Protein AF-W6KKG6-F1 (afdb_monomer)

Solvent-accessible surface area (backbone atoms only — not comparable to full-atom values): 8388 Å² total; per-residue (Å²): 134,86,79,71,81,77,69,74,61,89,74,43,69,60,80,79,47,59,67,72,57,38,52,49,43,50,51,55,34,47,50,48,49,38,28,58,76,75,63,38,54,70,59,40,51,53,47,44,69,78,51,65,85,61,96,79,55,59,80,51,67,68,53,55,31,56,79,66,70,54,51,70,68,59,52,53,54,41,43,76,72,72,42,82,40,70,64,54,47,52,52,52,51,53,53,52,53,52,52,51,53,52,50,52,52,50,61,72,67,47,78,76,77,78,75,75,49,72,69,54,49,50,51,52,54,52,49,52,53,52,54,53,54,56,69,72,68,76,122

Foldseek 3Di:
DDPPPPDPLVPQVLVVDDPVVVVVLLVLQLVLQVCVVVVVVVVSVVSCVVPPDDPNHDPDPVNSCVVVVNDPVLVVVCVVVVQDGPVSSVVVVVVVVVVVVVVVVCVVPDDDPDDDDPVVVVVVVVVVVVVVVVVVPPD

pLDDT: mean 88.02, std 14.87, range [34.62, 98.5]

Secondary structure (DSSP, 8-state):
--------STT-GGGGS-HHHHHHHHHHHHHHHHHHHHT-HHHHHHHHHHS---TT----HHHHHHHTT--HHHHHHHHHTT--SHHHHHHHHHHHHHHHHHHHHHHHTSPPPPPPPHHHHHHHHHHHHHHHHHHHS--

Structure (mmCIF, N/CA/C/O backbone):
data_AF-W6KKG6-F1
#
_entry.id   AF-W6KKG6-F1
#
loop_
_atom_site.group_PDB
_atom_site.id
_atom_site.type_symbol
_atom_site.label_atom_id
_atom_site.label_alt_id
_atom_site.label_comp_id
_atom_site.label_asym_id
_atom_site.label_entity_id
_atom_site.label_seq_id
_atom_site.pdbx_PDB_ins_code
_atom_site.Cartn_x
_atom_site.Cartn_y
_atom_site.Cartn_z
_atom_site.occupancy
_atom_site.B_iso_or_equiv
_atom_site.auth_seq_id
_atom_site.auth_comp_id
_atom_site.auth_asym_id
_atom_site.auth_atom_id
_atom_site.pdbx_PDB_model_num
ATOM 1 N N . MET A 1 1 ? 19.635 -14.281 16.433 1.00 35.84 1 MET A N 1
ATOM 2 C CA . MET A 1 1 ? 18.722 -13.883 15.342 1.00 35.84 1 MET A CA 1
ATOM 3 C C . MET A 1 1 ? 19.369 -12.729 14.600 1.00 35.84 1 MET A C 1
ATOM 5 O O . MET A 1 1 ? 19.654 -11.709 15.212 1.00 35.84 1 MET A O 1
ATOM 9 N N . THR A 1 2 ? 19.729 -12.935 13.340 1.00 34.62 2 THR A N 1
ATOM 10 C CA . THR A 1 2 ? 20.457 -11.970 12.512 1.00 34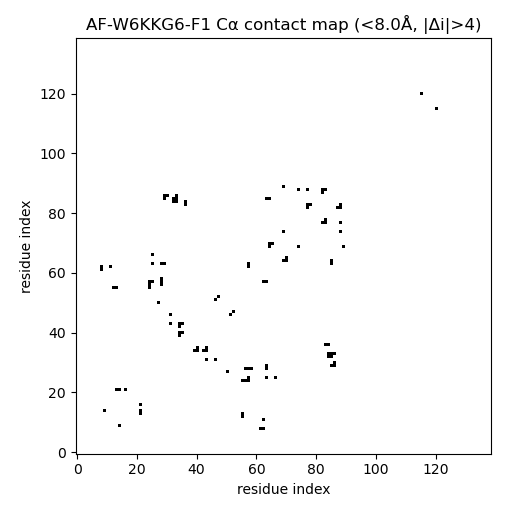.62 2 THR A CA 1
ATOM 11 C C . THR A 1 2 ? 19.533 -10.819 12.116 1.00 34.62 2 THR A C 1
ATOM 13 O O . THR A 1 2 ? 18.639 -10.980 11.291 1.00 34.62 2 THR A O 1
ATOM 16 N N . LEU A 1 3 ? 19.745 -9.648 12.721 1.00 42.38 3 LEU A N 1
ATOM 17 C CA . LEU A 1 3 ? 19.200 -8.379 12.240 1.00 42.38 3 LEU A CA 1
ATOM 18 C C . LEU A 1 3 ? 19.772 -8.146 10.838 1.00 42.38 3 LEU A C 1
ATOM 20 O O . LEU A 1 3 ? 20.951 -7.831 10.682 1.00 42.38 3 LEU A O 1
ATOM 24 N N . GLY A 1 4 ? 18.957 -8.389 9.811 1.00 40.97 4 GLY A N 1
ATOM 25 C CA . GLY A 1 4 ? 19.316 -8.086 8.432 1.00 40.97 4 GLY A CA 1
ATOM 26 C C . GLY A 1 4 ? 19.732 -6.622 8.331 1.00 40.97 4 GLY A C 1
ATOM 27 O O . GLY A 1 4 ? 19.022 -5.747 8.828 1.00 40.97 4 GLY A O 1
ATOM 28 N N . LYS A 1 5 ? 20.902 -6.372 7.729 1.00 42.16 5 LYS A N 1
ATOM 29 C CA . LYS A 1 5 ? 21.410 -5.035 7.403 1.00 42.16 5 LYS A CA 1
ATOM 30 C C . LYS A 1 5 ? 20.264 -4.205 6.817 1.00 42.16 5 LYS A C 1
ATOM 32 O O . LYS A 1 5 ? 19.840 -4.473 5.693 1.00 42.16 5 LYS A O 1
ATOM 37 N N . ARG A 1 6 ? 19.763 -3.215 7.563 1.00 51.53 6 ARG A N 1
ATOM 38 C CA . ARG A 1 6 ? 18.954 -2.145 6.978 1.00 51.53 6 ARG A CA 1
ATOM 39 C C . ARG A 1 6 ? 19.889 -1.460 5.988 1.00 51.53 6 ARG A C 1
ATOM 41 O O . ARG A 1 6 ? 20.841 -0.808 6.401 1.00 51.53 6 ARG A O 1
ATOM 48 N N . LYS A 1 7 ? 19.713 -1.714 4.690 1.00 55.69 7 LYS A N 1
ATOM 49 C CA . LYS A 1 7 ? 20.252 -0.801 3.678 1.00 55.69 7 LYS A CA 1
ATOM 50 C C . LYS A 1 7 ? 19.704 0.576 4.058 1.00 55.69 7 LYS A C 1
ATOM 52 O O . LYS A 1 7 ? 18.520 0.635 4.383 1.00 55.69 7 LYS A O 1
ATOM 57 N N . ASN A 1 8 ? 20.544 1.609 4.095 1.00 64.12 8 ASN A N 1
ATOM 58 C CA . ASN A 1 8 ? 20.072 2.985 4.230 1.00 64.12 8 ASN A CA 1
ATOM 59 C C . ASN A 1 8 ? 19.056 3.206 3.108 1.00 64.12 8 ASN A C 1
ATOM 61 O O . ASN A 1 8 ? 19.433 3.278 1.941 1.00 64.12 8 ASN A O 1
ATOM 65 N N . LEU A 1 9 ? 17.770 3.165 3.448 1.00 75.62 9 LEU A N 1
ATOM 66 C CA . LEU A 1 9 ? 16.704 3.486 2.506 1.00 75.62 9 LEU A CA 1
ATOM 67 C C . LEU A 1 9 ? 16.702 4.997 2.272 1.00 75.62 9 LEU A C 1
ATOM 69 O O . LEU A 1 9 ? 16.441 5.421 1.157 1.00 75.62 9 LEU A O 1
ATOM 73 N N . ASP A 1 10 ? 17.128 5.756 3.281 1.00 72.69 10 ASP A N 1
ATOM 74 C CA . ASP A 1 10 ? 17.235 7.214 3.333 1.00 72.69 10 ASP A CA 1
ATOM 75 C C . ASP A 1 10 ? 18.082 7.829 2.200 1.00 72.69 10 ASP A C 1
ATOM 77 O O . ASP A 1 10 ? 17.899 8.995 1.868 1.00 72.69 10 ASP A O 1
ATOM 81 N N . ASP A 1 11 ? 18.964 7.047 1.566 1.00 81.56 11 ASP A N 1
ATOM 82 C CA . ASP A 1 11 ? 19.806 7.490 0.443 1.00 81.56 11 ASP A CA 1
ATOM 83 C C . ASP A 1 11 ? 19.182 7.183 -0.936 1.00 81.56 11 ASP A C 1
ATOM 85 O O . ASP A 1 11 ? 19.841 7.322 -1.971 1.00 81.56 11 ASP A O 1
ATOM 89 N N . ALA A 1 12 ? 17.932 6.708 -0.993 1.00 86.06 12 ALA A N 1
ATOM 90 C CA . ALA A 1 12 ? 17.296 6.384 -2.264 1.00 86.06 12 ALA A CA 1
ATOM 91 C C . ALA A 1 12 ? 17.049 7.663 -3.098 1.00 86.06 12 ALA A C 1
ATOM 93 O O . ALA A 1 12 ? 16.424 8.601 -2.595 1.00 86.06 12 ALA A O 1
ATOM 94 N N . PRO A 1 13 ? 17.448 7.694 -4.388 1.00 88.00 13 PRO A N 1
ATOM 95 C CA . PRO A 1 13 ? 17.333 8.885 -5.238 1.00 88.00 13 PRO A CA 1
ATOM 96 C C . PRO A 1 13 ? 15.927 9.487 -5.285 1.00 88.00 13 PRO A C 1
ATOM 98 O O . PRO A 1 13 ? 15.778 10.709 -5.319 1.00 88.00 13 PRO A O 1
ATOM 101 N N . VAL A 1 14 ? 14.902 8.632 -5.201 1.00 90.94 14 VAL A N 1
ATOM 102 C CA . VAL A 1 14 ? 13.488 9.020 -5.220 1.00 90.94 14 VAL A CA 1
ATOM 103 C C . VAL A 1 14 ? 13.143 10.097 -4.186 1.00 90.94 14 VAL A C 1
ATOM 105 O O . VAL A 1 14 ? 12.392 11.007 -4.514 1.00 90.94 14 VAL A O 1
ATOM 108 N N . TYR A 1 15 ? 13.732 10.093 -2.984 1.00 91.00 15 TYR A N 1
ATOM 109 C CA . TYR A 1 15 ? 13.409 11.099 -1.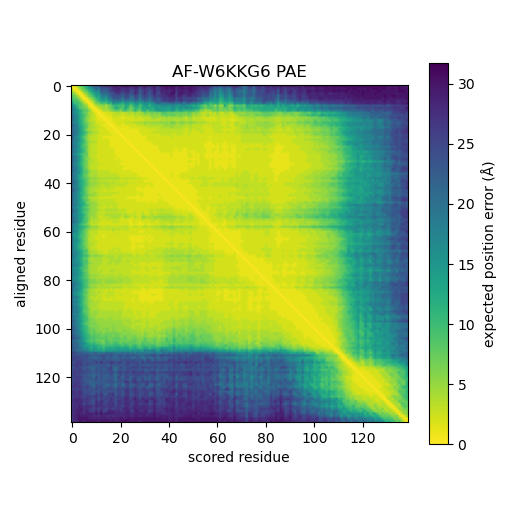958 1.00 91.00 15 TYR A CA 1
ATOM 110 C C . TYR A 1 15 ? 13.822 12.524 -2.348 1.00 91.00 15 TYR A C 1
ATOM 112 O O . TYR A 1 15 ? 13.258 13.491 -1.839 1.00 91.00 15 TYR A O 1
ATOM 120 N N . SER A 1 16 ? 14.792 12.658 -3.255 1.00 92.31 16 SER A N 1
ATOM 121 C CA . SER A 1 16 ? 15.298 13.949 -3.736 1.00 92.31 16 SER A CA 1
ATOM 122 C C . SER A 1 16 ? 14.594 14.461 -5.000 1.00 92.31 16 SER A C 1
ATOM 124 O O . SER A 1 16 ? 14.842 15.587 -5.430 1.00 92.31 16 SER A O 1
ATOM 126 N N . MET A 1 17 ? 13.714 13.653 -5.597 1.00 94.25 17 MET A N 1
ATOM 127 C CA . MET A 1 17 ? 13.011 13.987 -6.837 1.00 94.25 17 MET A CA 1
ATOM 128 C C . MET A 1 17 ? 11.791 14.888 -6.589 1.00 94.25 17 MET A C 1
ATOM 130 O O . MET A 1 17 ? 11.250 14.907 -5.480 1.00 94.25 17 MET A O 1
ATOM 134 N N . PRO A 1 18 ? 11.293 15.605 -7.614 1.00 96.25 18 PRO A N 1
ATOM 135 C CA . PRO A 1 18 ? 10.007 16.294 -7.546 1.00 96.25 18 PRO A CA 1
ATOM 136 C C . PRO A 1 18 ? 8.864 15.348 -7.161 1.00 96.25 18 PRO A C 1
ATOM 138 O O . PRO A 1 18 ? 8.816 14.207 -7.617 1.00 96.25 18 PRO A O 1
ATOM 141 N N . HIS A 1 19 ? 7.904 15.840 -6.375 1.00 94.44 19 HIS A N 1
ATOM 142 C CA . HIS A 1 19 ? 6.812 15.021 -5.837 1.00 94.44 19 HIS A CA 1
ATOM 143 C C . HIS A 1 19 ? 6.037 14.245 -6.915 1.00 94.44 19 HIS A C 1
ATOM 145 O O . HIS A 1 19 ? 5.780 13.059 -6.743 1.00 94.44 19 HIS A O 1
ATOM 151 N N . GLU A 1 20 ? 5.720 14.877 -8.046 1.00 95.56 20 GLU A N 1
ATOM 152 C CA . GLU A 1 20 ? 5.017 14.223 -9.161 1.00 95.56 20 GLU A CA 1
ATOM 153 C C . GLU A 1 20 ? 5.787 13.009 -9.704 1.00 95.56 20 GLU A C 1
ATOM 155 O O . GLU A 1 20 ? 5.193 11.966 -9.970 1.00 95.56 20 GLU A O 1
ATOM 160 N N . GLN A 1 21 ? 7.118 13.103 -9.791 1.00 95.19 21 GLN A N 1
ATOM 161 C CA . GLN A 1 21 ? 7.965 11.988 -10.218 1.00 95.19 21 GLN A CA 1
ATOM 162 C C . GLN A 1 21 ? 8.008 10.881 -9.163 1.00 95.19 21 GLN A C 1
ATOM 164 O O . GLN A 1 21 ? 7.920 9.706 -9.512 1.00 95.19 21 GLN A O 1
ATOM 169 N N . GLN A 1 22 ? 8.072 11.238 -7.875 1.00 95.44 22 GLN A N 1
ATOM 170 C CA . GLN A 1 22 ? 7.980 10.254 -6.791 1.00 95.44 22 GLN A CA 1
ATOM 171 C C . GLN A 1 22 ? 6.668 9.471 -6.867 1.00 95.44 22 GLN A C 1
ATOM 173 O O . GLN A 1 22 ? 6.673 8.246 -6.758 1.00 95.44 22 GLN A O 1
ATOM 178 N N . VAL A 1 23 ? 5.551 10.175 -7.086 1.00 95.81 23 VAL A N 1
ATOM 179 C CA . VAL A 1 23 ? 4.221 9.574 -7.222 1.00 95.81 23 VAL A CA 1
ATOM 180 C C . VAL A 1 23 ? 4.175 8.628 -8.416 1.00 95.81 23 VAL A C 1
ATOM 182 O O . VAL A 1 23 ? 3.693 7.506 -8.259 1.00 95.81 23 VAL A O 1
ATOM 185 N N . GLN A 1 24 ? 4.698 9.033 -9.575 1.00 96.25 24 GLN A N 1
ATOM 186 C CA . GLN A 1 24 ? 4.720 8.189 -10.770 1.00 96.25 24 GLN A CA 1
ATOM 187 C C . GLN A 1 24 ? 5.547 6.915 -10.544 1.00 96.25 24 GLN A C 1
ATOM 189 O O . GLN A 1 24 ? 5.025 5.808 -10.674 1.00 96.25 24 GLN A O 1
ATOM 194 N N . LEU A 1 25 ? 6.803 7.057 -10.104 1.00 96.75 25 LEU A N 1
ATOM 195 C CA . LEU A 1 25 ? 7.705 5.927 -9.862 1.00 96.75 25 LEU A CA 1
ATOM 196 C C . LEU A 1 25 ? 7.146 4.954 -8.820 1.00 96.75 25 LEU A C 1
ATOM 198 O O . LEU A 1 25 ? 7.238 3.734 -8.984 1.00 96.75 25 LEU A O 1
ATOM 202 N N . LEU A 1 26 ? 6.553 5.482 -7.747 1.00 97.19 26 LEU A N 1
ATOM 203 C CA . LEU A 1 26 ? 5.927 4.672 -6.709 1.00 97.19 26 LEU A CA 1
ATOM 204 C C . LEU A 1 26 ? 4.680 3.956 -7.228 1.00 97.19 26 LEU A C 1
ATOM 206 O O . LEU A 1 26 ? 4.510 2.770 -6.952 1.00 97.19 26 LEU A O 1
ATOM 210 N N . SER A 1 27 ? 3.835 4.639 -8.002 1.00 97.12 27 SER A N 1
ATOM 211 C CA . SER A 1 27 ? 2.633 4.046 -8.597 1.00 97.12 27 SER A CA 1
ATOM 212 C C . SER A 1 27 ? 2.994 2.885 -9.519 1.00 97.12 27 SER A C 1
ATOM 214 O O . SER A 1 27 ? 2.453 1.788 -9.367 1.00 97.12 27 SER A O 1
ATOM 216 N N . ASP A 1 28 ? 3.978 3.077 -10.398 1.00 97.75 28 ASP A N 1
ATOM 217 C CA . ASP A 1 28 ? 4.407 2.032 -11.323 1.00 97.75 28 ASP A CA 1
ATOM 218 C C . ASP A 1 28 ? 5.045 0.851 -10.585 1.00 97.75 28 ASP A C 1
ATOM 220 O O . ASP A 1 28 ? 4.826 -0.309 -10.934 1.00 97.75 28 ASP A O 1
ATOM 224 N N . ALA A 1 29 ? 5.826 1.110 -9.534 1.00 97.94 29 ALA A N 1
ATOM 225 C CA . ALA A 1 29 ? 6.425 0.055 -8.723 1.00 97.94 29 ALA A CA 1
ATOM 226 C C . ALA A 1 29 ? 5.372 -0.768 -7.961 1.00 97.94 29 ALA A C 1
ATOM 228 O O . ALA A 1 29 ? 5.456 -2.000 -7.930 1.00 97.94 29 ALA A O 1
ATOM 229 N N . LEU A 1 30 ? 4.354 -0.109 -7.398 1.00 98.00 30 LEU A N 1
ATOM 230 C CA . LEU A 1 30 ? 3.234 -0.761 -6.715 1.00 98.00 30 LEU A CA 1
ATOM 231 C C . LEU A 1 30 ? 2.409 -1.623 -7.677 1.00 98.00 30 LEU A C 1
ATOM 233 O O . LEU A 1 30 ? 2.080 -2.763 -7.347 1.00 98.00 30 LEU A O 1
ATOM 237 N N . LEU A 1 31 ? 2.129 -1.115 -8.879 1.00 98.12 31 LEU A N 1
ATOM 238 C CA . LEU A 1 31 ? 1.415 -1.853 -9.919 1.00 98.12 31 LEU A CA 1
ATOM 239 C C . LEU A 1 31 ? 2.203 -3.079 -10.384 1.00 98.12 31 LEU A C 1
ATOM 241 O O . LEU A 1 31 ? 1.647 -4.178 -10.447 1.00 98.12 31 LEU A O 1
ATOM 245 N N . ARG A 1 32 ? 3.509 -2.929 -10.641 1.00 98.06 32 ARG A N 1
ATOM 246 C CA . ARG A 1 32 ? 4.376 -4.063 -10.996 1.00 98.06 32 ARG A CA 1
ATOM 247 C C . ARG A 1 32 ? 4.400 -5.123 -9.901 1.00 98.06 32 ARG A C 1
ATOM 249 O O . ARG A 1 32 ? 4.307 -6.313 -10.193 1.00 98.06 32 ARG A O 1
ATOM 256 N N . GLU A 1 33 ? 4.505 -4.706 -8.640 1.00 98.06 33 GLU A N 1
ATOM 257 C CA . GLU A 1 33 ? 4.476 -5.611 -7.490 1.00 98.06 33 GLU A CA 1
ATOM 258 C C . GLU A 1 33 ? 3.156 -6.379 -7.408 1.00 98.06 33 GLU A C 1
ATOM 260 O O . GLU A 1 33 ? 3.170 -7.603 -7.255 1.00 98.06 33 GLU A O 1
ATOM 265 N N . PHE A 1 34 ? 2.034 -5.674 -7.558 1.00 98.25 34 PHE A N 1
ATOM 266 C CA . PHE A 1 34 ? 0.704 -6.264 -7.545 1.00 98.25 34 PHE A CA 1
ATOM 267 C C . PHE A 1 34 ? 0.535 -7.298 -8.662 1.00 98.25 34 PHE A C 1
ATOM 269 O O . PHE A 1 34 ? 0.197 -8.453 -8.391 1.00 98.25 34 PHE A O 1
ATOM 276 N N . MET A 1 35 ? 0.822 -6.907 -9.908 1.00 98.31 35 MET A N 1
ATOM 277 C CA . MET A 1 35 ? 0.676 -7.783 -11.071 1.00 98.31 35 MET A CA 1
ATOM 278 C C . MET A 1 35 ? 1.558 -9.023 -10.958 1.00 98.31 35 MET A C 1
ATOM 280 O O . MET A 1 35 ? 1.091 -10.136 -11.196 1.00 98.31 35 MET A O 1
ATOM 284 N N . HIS A 1 36 ? 2.805 -8.850 -10.515 1.00 97.25 36 HIS A N 1
ATOM 285 C CA . HIS A 1 36 ? 3.721 -9.961 -10.296 1.00 97.25 36 HIS A CA 1
ATOM 286 C C . HIS A 1 36 ? 3.196 -10.937 -9.234 1.00 97.25 36 HIS A C 1
ATOM 288 O O . HIS A 1 36 ? 3.151 -12.142 -9.472 1.00 97.25 36 HIS A O 1
ATOM 294 N N . ARG A 1 37 ? 2.780 -10.447 -8.057 1.00 96.44 37 ARG A N 1
ATOM 295 C CA . ARG A 1 37 ? 2.315 -11.317 -6.960 1.00 96.44 37 ARG A CA 1
ATOM 296 C C . ARG A 1 37 ? 0.992 -12.014 -7.238 1.00 96.44 37 ARG A C 1
ATOM 298 O O . ARG A 1 37 ? 0.788 -13.119 -6.750 1.00 96.44 37 ARG A O 1
ATOM 305 N N . ARG A 1 38 ? 0.104 -11.390 -8.010 1.00 96.81 38 ARG A N 1
ATOM 306 C CA . ARG A 1 38 ? -1.190 -11.976 -8.385 1.00 96.81 38 ARG A CA 1
ATOM 307 C C . ARG A 1 38 ? -1.139 -12.819 -9.660 1.00 96.81 38 ARG A C 1
ATOM 309 O O . ARG A 1 38 ? -2.143 -13.429 -10.009 1.00 96.81 38 ARG A O 1
ATOM 316 N N . GLY A 1 39 ? 0.021 -12.907 -10.312 1.00 97.31 39 GLY A N 1
ATOM 317 C CA . GLY A 1 39 ? 0.224 -13.757 -11.485 1.00 97.31 39 GLY A CA 1
ATOM 318 C C . GLY A 1 39 ? -0.303 -13.166 -12.794 1.00 97.31 39 GLY A C 1
ATOM 319 O O . GLY A 1 39 ? -0.469 -13.898 -13.765 1.00 97.31 39 GLY A O 1
ATOM 320 N N . PHE A 1 40 ? -0.529 -11.852 -12.859 1.00 98.00 40 PHE A N 1
ATOM 321 C CA . PHE A 1 40 ? -0.920 -11.144 -14.083 1.00 98.00 40 PHE A CA 1
ATOM 322 C C . PHE A 1 40 ? 0.301 -10.886 -14.979 1.00 98.00 40 PHE A C 1
ATOM 324 O O . PHE A 1 40 ? 0.653 -9.743 -15.263 1.00 98.00 40 PHE A O 1
ATOM 331 N N . LEU A 1 41 ? 0.996 -11.954 -15.381 1.00 97.81 41 LEU A N 1
ATOM 332 C CA . LEU A 1 41 ? 2.304 -11.862 -16.039 1.00 97.81 41 LEU A CA 1
ATOM 333 C C . LEU A 1 41 ? 2.228 -11.250 -17.445 1.00 97.81 41 LEU A C 1
ATOM 335 O O . LEU A 1 41 ? 3.097 -10.460 -17.801 1.00 97.81 41 LEU A O 1
ATOM 339 N N . ASP A 1 42 ? 1.180 -11.553 -18.215 1.00 98.19 42 ASP A N 1
ATOM 340 C CA . ASP A 1 42 ? 0.987 -10.973 -19.553 1.00 98.19 42 ASP A CA 1
ATOM 341 C C . ASP A 1 42 ? 0.674 -9.470 -19.477 1.00 98.19 42 ASP A C 1
ATOM 343 O O . ASP A 1 42 ? 1.213 -8.669 -20.245 1.00 98.19 42 ASP A O 1
ATOM 347 N N . THR A 1 43 ? -0.143 -9.068 -18.497 1.00 98.31 43 THR A N 1
ATOM 348 C CA . THR A 1 43 ? -0.412 -7.654 -18.205 1.00 98.31 43 THR A CA 1
ATOM 34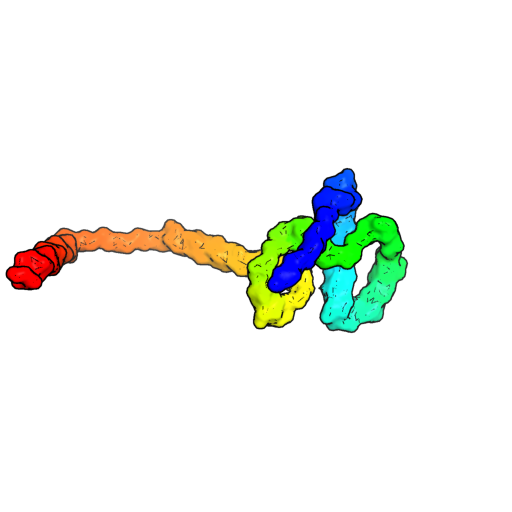9 C C . THR A 1 43 ? 0.854 -6.947 -17.738 1.00 98.31 43 THR A C 1
ATOM 351 O O . THR A 1 43 ? 1.149 -5.867 -18.231 1.00 98.31 43 THR A O 1
ATOM 354 N N . LEU A 1 44 ? 1.637 -7.566 -16.848 1.00 98.31 44 LEU A N 1
ATOM 355 C CA . LEU A 1 44 ? 2.912 -7.018 -16.384 1.00 98.31 44 LEU A CA 1
ATOM 356 C C . LEU A 1 44 ? 3.897 -6.825 -17.536 1.00 98.31 44 LEU A C 1
ATOM 358 O O . LEU A 1 44 ? 4.568 -5.801 -17.595 1.00 98.31 44 LEU A O 1
ATOM 362 N N . LYS A 1 45 ? 3.972 -7.789 -18.457 1.00 98.19 45 LYS A N 1
ATOM 363 C CA . LYS A 1 45 ? 4.822 -7.684 -19.642 1.00 98.19 45 LYS A CA 1
ATOM 364 C C . LYS A 1 45 ? 4.410 -6.493 -20.507 1.00 98.19 45 LYS A C 1
ATOM 366 O O . LYS A 1 45 ? 5.259 -5.680 -20.845 1.00 98.19 45 LYS A O 1
ATOM 371 N N . THR A 1 46 ? 3.119 -6.376 -20.812 1.00 98.50 46 THR A N 1
ATOM 372 C CA . THR A 1 46 ? 2.581 -5.248 -21.592 1.00 98.50 46 THR A CA 1
ATOM 373 C C . THR A 1 46 ? 2.839 -3.919 -20.876 1.00 98.50 46 THR A C 1
ATOM 375 O O . THR A 1 46 ? 3.300 -2.959 -21.482 1.00 98.50 46 THR A O 1
ATOM 378 N N . PHE A 1 47 ? 2.643 -3.881 -19.557 1.00 98.25 47 PHE A N 1
ATOM 379 C CA . PHE A 1 47 ? 2.911 -2.703 -18.737 1.00 98.25 47 PHE A CA 1
ATOM 380 C C . PHE A 1 47 ? 4.391 -2.299 -18.751 1.00 98.25 47 PHE A C 1
ATOM 382 O O . PHE A 1 47 ? 4.688 -1.113 -18.832 1.00 98.25 47 PHE A O 1
ATOM 389 N N . ASP A 1 48 ? 5.316 -3.262 -18.676 1.00 97.50 48 ASP A N 1
ATOM 390 C CA . ASP A 1 48 ? 6.762 -3.011 -18.759 1.00 97.50 48 ASP A CA 1
ATOM 391 C C . ASP A 1 48 ? 7.190 -2.553 -20.176 1.00 97.50 48 ASP A C 1
ATOM 393 O O . ASP A 1 48 ? 8.204 -1.869 -20.304 1.00 97.50 48 ASP A O 1
ATOM 397 N N . GLU A 1 49 ? 6.436 -2.888 -21.232 1.00 97.81 49 GLU A N 1
ATOM 398 C CA . GLU A 1 49 ? 6.641 -2.361 -22.594 1.00 97.81 49 GLU A CA 1
ATOM 399 C C . GLU A 1 49 ? 6.144 -0.908 -22.728 1.00 97.81 49 GLU A C 1
ATOM 401 O O . GLU A 1 49 ? 6.832 -0.074 -23.318 1.00 97.81 49 GLU A O 1
ATOM 406 N N . GLU A 1 50 ? 4.978 -0.591 -22.155 1.00 97.25 50 GLU A N 1
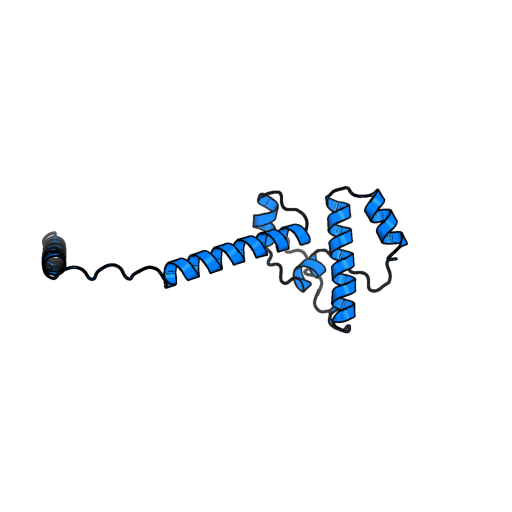ATOM 407 C CA . GLU A 1 50 ? 4.389 0.759 -22.143 1.00 97.25 50 GLU A CA 1
ATOM 408 C C . GLU A 1 50 ? 5.129 1.722 -21.203 1.00 97.25 50 GLU A C 1
ATOM 410 O O . GLU A 1 50 ? 5.231 2.917 -21.479 1.00 97.25 50 GLU A O 1
ATOM 415 N N . ASN A 1 51 ? 5.664 1.190 -20.103 1.00 96.19 51 ASN A N 1
ATOM 416 C CA . ASN A 1 51 ? 6.366 1.924 -19.057 1.00 96.19 51 ASN A CA 1
ATOM 417 C C . ASN A 1 51 ? 7.716 1.235 -18.801 1.00 96.19 51 ASN A C 1
ATOM 419 O O . ASN A 1 51 ? 7.846 0.456 -17.847 1.00 96.19 51 ASN A O 1
ATOM 423 N N . PRO A 1 52 ? 8.731 1.475 -19.649 1.00 94.94 52 PRO A N 1
ATOM 424 C CA . PRO A 1 52 ? 10.036 0.849 -19.502 1.00 94.94 52 PRO A CA 1
ATOM 425 C C . PRO A 1 52 ? 10.685 1.177 -18.161 1.00 94.94 52 PRO A C 1
ATOM 427 O O . PRO A 1 52 ? 10.540 2.274 -17.624 1.00 94.94 52 PRO A O 1
ATOM 430 N N . ARG A 1 53 ? 11.440 0.218 -17.626 1.00 94.00 53 ARG A N 1
ATOM 431 C CA . ARG A 1 53 ? 12.247 0.439 -16.424 1.00 94.00 53 ARG A CA 1
ATOM 432 C C . ARG A 1 53 ? 13.529 1.175 -16.781 1.00 94.00 53 ARG A C 1
ATOM 434 O O . ARG A 1 53 ? 14.186 0.858 -17.771 1.00 94.00 53 ARG A O 1
ATOM 441 N N . ASP A 1 54 ? 13.911 2.089 -15.915 1.00 93.31 54 ASP A N 1
ATOM 442 C CA . ASP A 1 54 ? 15.104 2.915 -16.009 1.00 93.31 54 ASP A CA 1
ATOM 443 C C . ASP A 1 54 ? 15.937 2.836 -14.718 1.00 93.31 54 ASP A C 1
ATOM 445 O O . ASP A 1 54 ? 15.730 1.975 -13.856 1.00 93.31 54 ASP A O 1
ATOM 449 N N . VAL A 1 55 ? 16.923 3.726 -14.603 1.00 91.44 55 VAL A N 1
ATOM 450 C CA . VAL A 1 55 ? 17.826 3.805 -13.446 1.00 91.44 55 VAL A CA 1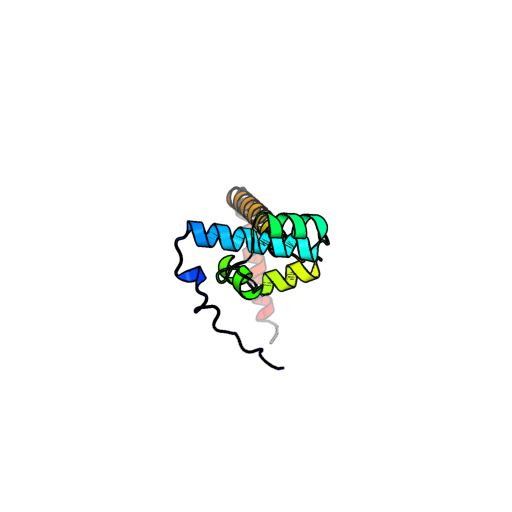
ATOM 451 C C . VAL A 1 55 ? 17.125 4.243 -12.158 1.00 91.44 55 VAL A C 1
ATOM 453 O O . VAL A 1 55 ? 17.599 3.905 -11.073 1.00 91.44 55 VAL A O 1
ATOM 456 N N . ASP A 1 56 ? 15.995 4.939 -12.277 1.00 92.38 56 ASP A N 1
ATOM 457 C CA . ASP A 1 56 ? 15.238 5.513 -11.163 1.00 92.38 56 ASP A CA 1
ATOM 458 C C . ASP A 1 56 ? 14.107 4.589 -10.686 1.00 92.38 56 ASP A C 1
ATOM 460 O O . ASP A 1 56 ? 13.472 4.816 -9.652 1.00 92.38 56 ASP A O 1
ATOM 464 N N . THR A 1 57 ? 13.883 3.489 -11.404 1.00 93.50 57 THR A N 1
ATOM 465 C CA . THR A 1 57 ? 12.840 2.515 -11.106 1.00 93.50 57 THR A CA 1
ATOM 466 C C . THR A 1 57 ? 12.995 1.901 -9.711 1.00 93.50 57 THR A C 1
ATOM 468 O O . THR A 1 57 ? 13.970 1.216 -9.379 1.00 93.50 57 THR A O 1
ATOM 471 N N . ILE A 1 58 ? 11.950 2.055 -8.895 1.00 95.38 58 ILE A N 1
ATOM 472 C CA . ILE A 1 58 ? 11.881 1.490 -7.546 1.00 95.38 58 ILE A CA 1
ATOM 473 C C . ILE A 1 58 ? 11.680 -0.029 -7.632 1.00 95.38 58 ILE A C 1
ATOM 475 O O . ILE A 1 58 ? 10.602 -0.528 -7.941 1.00 95.38 58 ILE A O 1
ATOM 479 N N . SER A 1 59 ? 12.723 -0.788 -7.304 1.00 90.25 59 SER A N 1
ATOM 480 C CA . SER A 1 59 ? 12.691 -2.263 -7.267 1.00 90.25 59 SER A CA 1
ATOM 481 C C . SER A 1 59 ? 12.605 -2.844 -5.849 1.00 90.25 59 SER A C 1
ATOM 483 O O . SER A 1 59 ? 12.336 -4.032 -5.660 1.00 90.25 59 SER A O 1
ATOM 485 N N . SER A 1 60 ? 12.834 -2.019 -4.824 1.00 93.38 60 SER A N 1
ATOM 486 C CA . SER A 1 60 ? 12.858 -2.453 -3.429 1.00 93.38 60 SER A CA 1
ATOM 487 C C . SER A 1 60 ? 11.471 -2.376 -2.805 1.00 93.38 60 SER A C 1
ATOM 489 O O . SER A 1 60 ? 10.929 -1.294 -2.588 1.00 93.38 60 SER A O 1
ATOM 491 N N . ARG A 1 61 ? 10.927 -3.531 -2.402 1.00 94.12 61 ARG A N 1
ATOM 492 C CA . ARG A 1 61 ? 9.689 -3.574 -1.612 1.00 94.12 61 ARG A CA 1
ATOM 493 C C . ARG A 1 61 ? 9.805 -2.795 -0.301 1.00 94.12 61 ARG A C 1
ATOM 495 O O . ARG A 1 61 ? 8.844 -2.155 0.100 1.00 94.12 61 ARG A O 1
ATOM 502 N N . ALA A 1 62 ? 10.967 -2.840 0.351 1.00 93.19 62 ALA A N 1
ATOM 503 C CA . ALA A 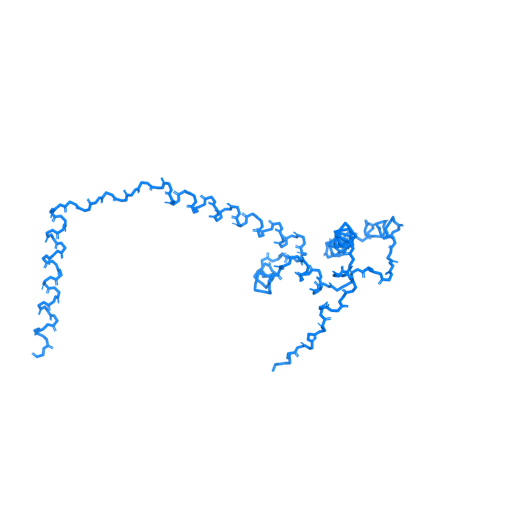1 62 ? 11.186 -2.099 1.589 1.00 93.19 62 ALA A CA 1
ATOM 504 C C . ALA A 1 62 ? 11.094 -0.582 1.362 1.00 93.19 62 ALA A C 1
ATOM 506 O O . ALA A 1 62 ? 10.489 0.102 2.175 1.00 93.19 62 ALA A O 1
ATOM 507 N N . LEU A 1 63 ? 11.616 -0.091 0.230 1.00 94.62 63 LEU A N 1
ATOM 508 C CA . LEU A 1 63 ? 11.513 1.318 -0.156 1.00 94.62 63 LEU A CA 1
ATOM 509 C C . LEU A 1 63 ? 10.061 1.713 -0.457 1.00 94.62 63 LEU A C 1
ATOM 511 O O . LEU A 1 63 ? 9.593 2.724 0.043 1.00 94.62 63 LEU A O 1
ATOM 515 N N . MET A 1 64 ? 9.314 0.882 -1.196 1.00 96.06 64 MET A N 1
ATOM 516 C CA . MET A 1 64 ? 7.879 1.120 -1.423 1.00 96.06 64 MET A CA 1
ATOM 517 C C . MET A 1 64 ? 7.085 1.175 -0.113 1.00 96.06 64 MET A C 1
ATOM 519 O O . MET A 1 64 ? 6.211 2.020 0.049 1.00 96.06 64 MET A O 1
ATOM 523 N N . SER A 1 65 ? 7.370 0.268 0.826 1.00 95.31 65 SER A N 1
ATOM 524 C CA . SER A 1 65 ? 6.721 0.268 2.138 1.00 95.31 65 SER A CA 1
ATOM 525 C C . SER A 1 65 ? 7.059 1.514 2.952 1.00 95.31 65 SER A C 1
ATOM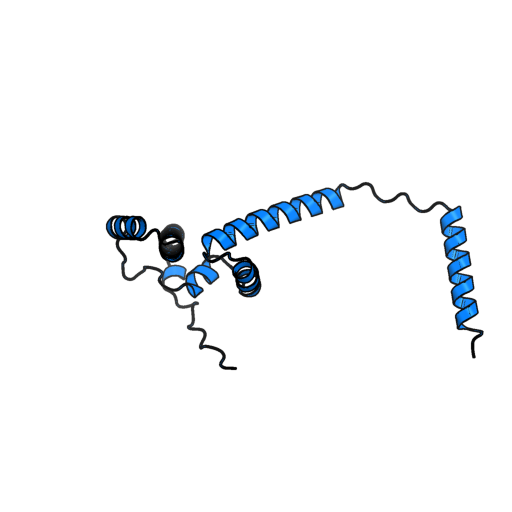 527 O O . SER A 1 65 ? 6.168 2.037 3.612 1.00 95.31 65 SER A O 1
ATOM 529 N N . ASP A 1 66 ? 8.303 1.987 2.892 1.00 93.94 66 ASP A N 1
ATOM 530 C CA . ASP A 1 66 ? 8.724 3.208 3.580 1.00 93.94 66 ASP A CA 1
ATOM 531 C C . ASP A 1 66 ? 8.042 4.457 3.000 1.00 93.94 66 ASP A C 1
ATOM 533 O O . ASP A 1 66 ? 7.391 5.193 3.737 1.00 93.94 66 ASP A O 1
ATOM 537 N N . LEU A 1 67 ? 8.055 4.616 1.670 1.00 93.81 67 LEU A N 1
ATOM 538 C CA . LEU A 1 67 ? 7.374 5.714 0.966 1.00 93.81 67 LEU A CA 1
ATOM 539 C C . LEU A 1 67 ? 5.862 5.759 1.238 1.00 93.81 67 LEU A C 1
ATOM 541 O O . LEU A 1 67 ? 5.262 6.830 1.250 1.00 93.81 67 LEU A O 1
ATOM 545 N N . MET A 1 68 ? 5.242 4.601 1.474 1.00 94.69 68 MET A N 1
ATOM 546 C CA . MET A 1 68 ? 3.825 4.489 1.830 1.00 94.69 68 MET A CA 1
ATOM 547 C C . MET A 1 68 ? 3.554 4.565 3.340 1.00 94.69 68 MET A C 1
ATOM 549 O O . MET A 1 68 ? 2.411 4.365 3.754 1.00 94.69 68 MET A O 1
ATOM 553 N N . ALA A 1 69 ? 4.582 4.817 4.159 1.00 93.50 69 ALA A N 1
ATOM 554 C CA . ALA A 1 69 ? 4.520 4.826 5.621 1.00 93.50 69 ALA A CA 1
ATOM 555 C C . ALA A 1 69 ? 3.886 3.552 6.216 1.00 93.50 69 ALA A C 1
ATOM 557 O O . ALA A 1 69 ? 3.168 3.587 7.217 1.00 93.50 69 ALA A O 1
ATOM 558 N N . LEU A 1 70 ? 4.135 2.402 5.585 1.00 94.00 70 LEU A N 1
ATOM 559 C CA . LEU A 1 70 ? 3.531 1.132 5.958 1.00 94.00 70 LEU A CA 1
ATOM 560 C C . LEU A 1 70 ? 4.372 0.429 7.029 1.00 94.00 70 LEU A C 1
ATOM 562 O O . LEU A 1 70 ? 5.407 -0.177 6.738 1.00 94.00 70 LEU A O 1
ATOM 566 N N . ASP A 1 71 ? 3.906 0.454 8.274 1.00 93.12 71 ASP A N 1
ATOM 567 C CA . ASP A 1 71 ? 4.650 -0.092 9.405 1.00 93.12 71 ASP A CA 1
ATOM 568 C C . ASP A 1 71 ? 4.772 -1.631 9.369 1.00 93.12 71 ASP A C 1
ATOM 570 O O . ASP A 1 71 ? 3.904 -2.363 8.882 1.00 93.12 71 ASP A O 1
ATOM 574 N N . ALA A 1 72 ? 5.869 -2.152 9.922 1.00 93.31 72 ALA A N 1
ATOM 575 C CA . ALA A 1 72 ? 6.179 -3.580 9.870 1.00 93.31 72 ALA A CA 1
ATOM 576 C C . ALA A 1 72 ? 5.158 -4.465 10.613 1.00 93.31 72 ALA A C 1
ATOM 578 O O . ALA A 1 72 ? 4.943 -5.614 10.218 1.00 93.31 72 ALA A O 1
ATOM 579 N N . LYS A 1 73 ? 4.522 -3.949 11.674 1.00 95.19 73 LYS A N 1
ATOM 580 C CA . LYS A 1 73 ? 3.552 -4.701 12.478 1.00 95.19 73 LYS A CA 1
ATOM 581 C C . LYS A 1 73 ? 2.261 -4.902 11.687 1.00 95.19 73 LYS A C 1
ATOM 583 O O . LYS A 1 73 ? 1.761 -6.027 11.622 1.00 95.19 73 LYS A O 1
ATOM 588 N N . SER A 1 74 ? 1.767 -3.856 11.028 1.00 94.56 74 SER A N 1
ATOM 589 C CA . SER A 1 74 ? 0.621 -3.937 10.120 1.00 94.56 74 SER A CA 1
ATOM 590 C C . SER A 1 74 ? 0.910 -4.858 8.942 1.00 94.56 74 SER A C 1
ATOM 592 O O . SER A 1 74 ? 0.100 -5.736 8.654 1.00 94.56 74 SER A O 1
ATOM 594 N N . GLN A 1 75 ? 2.095 -4.763 8.326 1.00 95.44 75 GLN A N 1
ATOM 595 C CA . GLN A 1 75 ? 2.487 -5.691 7.258 1.00 95.44 75 GLN A CA 1
ATOM 596 C C . GLN A 1 75 ? 2.445 -7.151 7.711 1.00 95.44 75 GLN A C 1
ATOM 598 O O . GLN A 1 75 ? 1.946 -8.005 6.983 1.00 95.44 75 GLN A O 1
ATOM 603 N N . GLN A 1 76 ? 2.979 -7.462 8.894 1.00 95.75 76 GLN A N 1
ATOM 604 C CA . GLN A 1 76 ? 2.983 -8.828 9.414 1.00 95.75 76 GLN A CA 1
ATOM 605 C C . GLN A 1 76 ? 1.560 -9.338 9.675 1.00 95.75 76 GLN A C 1
ATOM 607 O O . GLN A 1 76 ? 1.230 -10.459 9.283 1.00 95.75 76 GLN A O 1
ATOM 612 N N . ARG A 1 77 ? 0.713 -8.509 10.296 1.00 97.31 77 ARG A N 1
ATOM 613 C CA . ARG A 1 77 ? -0.694 -8.831 10.565 1.00 97.31 77 ARG A CA 1
ATOM 614 C C . ARG A 1 77 ? -1.461 -9.095 9.270 1.00 97.31 77 ARG A C 1
ATOM 616 O O . ARG A 1 77 ? -2.069 -10.150 9.138 1.00 97.31 77 ARG A O 1
ATOM 623 N N . LEU A 1 78 ? -1.381 -8.195 8.296 1.00 97.12 78 LEU A N 1
ATOM 624 C CA . LEU A 1 78 ? -2.118 -8.317 7.034 1.00 97.12 78 LEU A CA 1
ATOM 625 C C . LEU A 1 78 ? -1.624 -9.514 6.208 1.00 97.12 78 LEU A C 1
ATOM 627 O O . LEU A 1 78 ? -2.432 -10.270 5.674 1.00 97.12 78 LEU A O 1
ATOM 631 N N . LYS A 1 79 ? -0.312 -9.792 6.208 1.00 95.31 79 LYS A N 1
ATOM 632 C CA . LYS A 1 79 ? 0.231 -11.019 5.596 1.00 95.31 79 LYS A CA 1
ATOM 633 C C . LYS A 1 79 ? -0.349 -12.290 6.208 1.00 95.31 79 LYS A C 1
ATOM 635 O O . LYS A 1 79 ? -0.667 -13.215 5.469 1.00 95.31 79 LYS A O 1
ATOM 640 N N . SER A 1 80 ? -0.530 -12.344 7.531 1.00 96.19 80 SER A N 1
ATOM 641 C CA . SER A 1 80 ? -1.166 -13.507 8.176 1.00 96.19 80 SER A CA 1
ATOM 642 C C . SER A 1 80 ? -2.637 -13.704 7.790 1.00 96.19 80 SER A C 1
ATOM 644 O O . SER A 1 80 ? -3.165 -14.796 7.965 1.00 96.19 80 SER A O 1
ATOM 646 N N . GLN A 1 81 ? -3.279 -12.680 7.222 1.00 95.75 81 GLN A N 1
ATOM 647 C 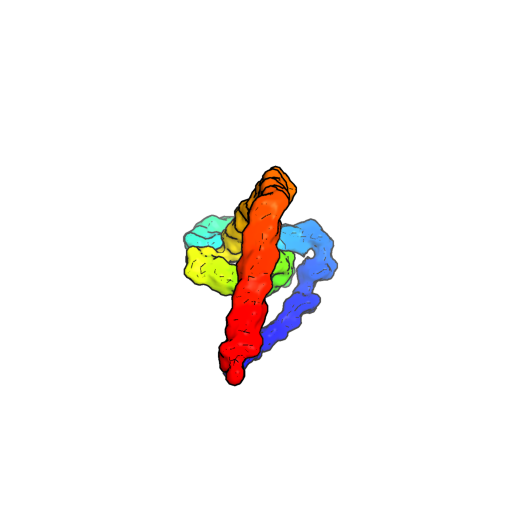CA . GLN A 1 81 ? -4.643 -12.731 6.693 1.00 95.75 81 GLN A CA 1
ATOM 648 C C . GLN A 1 81 ? -4.682 -13.048 5.185 1.00 95.75 81 GLN A C 1
ATOM 650 O O . GLN A 1 81 ? -5.745 -12.994 4.574 1.00 95.75 81 GLN A O 1
ATOM 655 N N . GLY A 1 82 ? -3.536 -13.365 4.568 1.00 94.94 82 GLY A N 1
ATOM 656 C CA . GLY A 1 82 ? -3.437 -13.648 3.131 1.00 94.94 82 GLY A CA 1
ATOM 657 C C . GLY A 1 82 ? -3.393 -12.400 2.244 1.00 94.94 82 GLY A C 1
ATOM 658 O O . GLY A 1 82 ? -3.558 -12.503 1.029 1.00 94.94 82 GLY A O 1
ATOM 659 N N . ILE A 1 83 ? -3.173 -11.219 2.829 1.00 96.50 83 ILE A N 1
ATOM 660 C CA . ILE A 1 83 ? -2.995 -9.972 2.086 1.00 96.50 83 ILE A CA 1
ATOM 661 C C . ILE A 1 83 ? -1.515 -9.826 1.746 1.00 96.50 83 ILE A C 1
ATOM 663 O O . ILE A 1 83 ? -0.670 -9.657 2.629 1.00 96.50 83 ILE A O 1
ATOM 667 N N . GLU A 1 84 ? -1.186 -9.906 0.460 1.00 94.12 84 GLU A N 1
ATOM 668 C CA . GLU A 1 84 ? 0.203 -10.065 0.031 1.00 94.12 84 GLU A CA 1
ATOM 669 C C . GLU A 1 84 ? 0.808 -8.814 -0.590 1.00 94.12 84 GLU A C 1
ATOM 671 O O . GLU A 1 84 ? 2.004 -8.564 -0.406 1.00 94.12 84 GLU A O 1
ATOM 676 N N . THR A 1 85 ? 0.023 -8.025 -1.319 1.00 97.50 85 THR A N 1
ATOM 677 C CA . THR A 1 85 ? 0.541 -6.866 -2.061 1.00 97.50 85 THR A CA 1
ATOM 678 C C . THR A 1 85 ? 0.508 -5.611 -1.199 1.00 97.50 85 THR A C 1
ATOM 680 O O . THR A 1 85 ? -0.288 -5.502 -0.265 1.00 97.50 85 THR A O 1
ATOM 683 N N . ILE A 1 86 ? 1.388 -4.646 -1.477 1.00 97.69 86 ILE A N 1
ATOM 684 C CA . ILE A 1 86 ? 1.372 -3.373 -0.737 1.00 97.69 86 ILE A CA 1
ATOM 685 C C . ILE A 1 86 ? 0.057 -2.634 -1.004 1.00 97.69 86 ILE A C 1
ATOM 687 O O . ILE A 1 86 ? -0.541 -2.099 -0.074 1.00 97.69 86 ILE A O 1
ATOM 691 N N . MET A 1 87 ? -0.424 -2.649 -2.250 1.00 97.69 87 MET A N 1
ATOM 692 C CA . MET A 1 87 ? -1.689 -2.007 -2.617 1.00 97.69 87 MET A CA 1
ATOM 693 C C . MET A 1 87 ? -2.868 -2.559 -1.813 1.00 97.69 87 MET A C 1
ATOM 695 O O . MET A 1 87 ? -3.648 -1.784 -1.265 1.00 97.69 87 MET A O 1
ATOM 699 N N . GLU A 1 88 ? -2.974 -3.880 -1.668 1.00 98.00 88 GLU A N 1
ATOM 700 C CA . GLU A 1 88 ? -4.048 -4.478 -0.870 1.00 98.00 88 GLU A CA 1
ATOM 701 C C . GLU A 1 88 ? -3.925 -4.136 0.613 1.00 98.00 88 GLU A C 1
ATOM 703 O O . GLU A 1 88 ? -4.936 -3.858 1.254 1.00 98.00 88 GLU A O 1
ATOM 708 N N . MET A 1 89 ? -2.701 -4.112 1.157 1.00 98.19 89 MET A N 1
ATOM 709 C CA . MET A 1 89 ? -2.474 -3.700 2.545 1.00 98.19 89 MET A CA 1
ATOM 710 C C . MET A 1 89 ? -2.975 -2.274 2.782 1.00 98.19 89 MET A C 1
ATOM 712 O O . MET A 1 89 ? -3.657 -2.017 3.769 1.00 98.19 89 MET A O 1
ATOM 716 N N . LEU A 1 90 ? -2.688 -1.358 1.857 1.00 96.75 90 LEU A N 1
ATOM 717 C CA . LEU A 1 90 ? -3.147 0.027 1.934 1.00 96.75 90 LEU A CA 1
ATOM 718 C C . LEU A 1 90 ? -4.669 0.138 1.830 1.00 96.75 90 LEU A C 1
ATOM 720 O O . LEU A 1 90 ? -5.277 0.919 2.559 1.00 96.75 90 LEU A O 1
ATOM 724 N N . CYS A 1 91 ? -5.296 -0.631 0.938 1.00 96.81 91 CYS A N 1
ATOM 725 C CA . CYS A 1 91 ? -6.752 -0.689 0.837 1.00 96.81 91 CYS A CA 1
ATOM 726 C C . CYS A 1 91 ? -7.383 -1.200 2.137 1.00 96.81 91 CYS A C 1
ATOM 728 O O . CYS A 1 91 ? -8.312 -0.571 2.639 1.00 96.81 91 CYS A O 1
ATOM 730 N N . ALA A 1 92 ? -6.852 -2.281 2.712 1.00 97.19 92 ALA A N 1
ATOM 731 C CA . ALA A 1 92 ? -7.340 -2.838 3.969 1.00 97.19 92 ALA A CA 1
ATOM 732 C C . ALA A 1 92 ? -7.226 -1.827 5.119 1.00 97.19 92 ALA A C 1
ATOM 734 O O . ALA A 1 92 ? -8.219 -1.551 5.787 1.00 97.19 92 ALA A O 1
ATOM 735 N N . LEU A 1 93 ? -6.060 -1.195 5.286 1.00 96.50 93 LEU A N 1
ATOM 736 C CA . LEU A 1 93 ? -5.844 -0.186 6.328 1.00 96.50 93 LEU A CA 1
ATOM 737 C C . LEU A 1 93 ? -6.761 1.031 6.171 1.00 96.50 93 LEU A C 1
ATOM 739 O O . LEU A 1 93 ? -7.240 1.570 7.164 1.00 96.50 93 LEU A O 1
ATOM 743 N N . ARG A 1 94 ? -7.047 1.461 4.935 1.00 96.12 94 ARG A N 1
ATOM 744 C CA . ARG A 1 94 ? -7.996 2.559 4.686 1.00 96.12 94 ARG A CA 1
ATOM 745 C C . ARG A 1 94 ? -9.418 2.202 5.110 1.00 96.12 94 ARG A C 1
ATOM 747 O O . ARG A 1 94 ? -10.108 3.057 5.659 1.00 96.12 94 ARG A O 1
ATOM 754 N N . VAL A 1 95 ? -9.853 0.967 4.857 1.00 96.25 95 VAL A N 1
ATOM 755 C CA . VAL A 1 95 ? -11.170 0.481 5.294 1.00 96.25 95 VAL A CA 1
ATOM 756 C C . VAL A 1 95 ? -11.225 0.384 6.819 1.00 96.25 95 VAL A C 1
ATOM 758 O O . VAL A 1 95 ? -12.169 0.896 7.413 1.00 96.25 95 VAL A O 1
ATOM 761 N N . GLU A 1 96 ? -10.199 -0.190 7.452 1.00 95.56 96 GLU A N 1
ATOM 762 C CA . GLU A 1 96 ? -10.101 -0.290 8.916 1.00 95.56 96 GLU A CA 1
ATOM 763 C C . GLU A 1 96 ? -10.145 1.091 9.581 1.00 95.56 96 GLU A C 1
ATOM 765 O O . GLU A 1 96 ? -10.967 1.326 10.462 1.00 95.56 96 GLU A O 1
ATOM 770 N N . HIS A 1 97 ? -9.332 2.039 9.105 1.00 95.31 97 HIS A N 1
ATOM 771 C CA . HIS A 1 97 ? -9.313 3.404 9.631 1.00 95.31 97 HIS A CA 1
ATOM 772 C C . HIS A 1 97 ? -10.676 4.090 9.488 1.00 95.31 97 HIS A C 1
ATOM 774 O O . HIS A 1 97 ? -11.116 4.819 10.374 1.00 95.31 97 HIS A O 1
ATOM 780 N N . ARG A 1 98 ? -11.376 3.865 8.370 1.00 95.38 98 ARG A N 1
ATOM 781 C CA . ARG A 1 98 ? -12.714 4.428 8.173 1.00 95.38 98 ARG A CA 1
ATOM 782 C C . ARG A 1 98 ? -13.713 3.880 9.195 1.00 95.38 98 ARG A C 1
ATOM 784 O O . ARG A 1 98 ? -14.481 4.663 9.744 1.00 95.38 98 ARG A O 1
ATOM 791 N N . GLN A 1 99 ? -13.681 2.576 9.454 1.00 96.19 99 GLN A N 1
ATOM 792 C CA . GLN A 1 99 ? -14.541 1.928 10.448 1.00 96.19 99 GLN A CA 1
ATOM 793 C C . GLN A 1 99 ? -14.228 2.410 11.869 1.00 96.19 99 GLN A C 1
ATOM 795 O O . GLN A 1 99 ? -15.148 2.691 12.630 1.00 96.19 99 GLN A O 1
ATOM 800 N N . GLU A 1 100 ? -12.946 2.566 12.207 1.00 96.06 100 GLU A N 1
ATOM 801 C CA . GLU A 1 100 ? -12.507 3.097 13.502 1.00 96.06 100 GLU A CA 1
ATOM 802 C C . GLU A 1 100 ? -13.015 4.527 13.723 1.00 96.06 100 GLU A C 1
ATOM 804 O O . GLU A 1 100 ? -13.591 4.826 14.765 1.00 96.06 100 GLU A O 1
ATOM 809 N N . VAL A 1 101 ? -12.881 5.403 12.722 1.00 95.56 101 VAL A N 1
ATOM 810 C CA . VAL A 1 101 ? -13.398 6.779 12.799 1.00 95.56 101 VAL A CA 1
ATOM 811 C C . VAL A 1 101 ? -14.918 6.801 12.963 1.00 95.56 101 VAL A C 1
ATOM 813 O O . VAL A 1 101 ? -15.432 7.590 13.752 1.00 95.56 101 VAL A O 1
ATOM 816 N N . GLU A 1 102 ? -15.647 5.946 12.243 1.00 94.94 102 GLU A N 1
ATOM 817 C CA . GLU A 1 102 ? -17.104 5.837 12.378 1.00 94.94 102 GLU A CA 1
ATOM 818 C C . GLU A 1 102 ? -17.514 5.338 13.767 1.00 94.94 102 GLU A C 1
ATOM 820 O O . GLU A 1 102 ? -18.447 5.882 14.358 1.00 94.94 102 GLU A O 1
ATOM 825 N N . GLN A 1 103 ? -16.790 4.363 14.320 1.00 95.12 103 GLN A N 1
ATOM 826 C CA . GLN A 1 103 ? -17.019 3.872 15.674 1.00 95.12 103 GLN A CA 1
ATOM 827 C C . GLN A 1 103 ? -16.749 4.962 16.718 1.00 95.12 103 GLN A C 1
ATOM 829 O O . GLN A 1 103 ? -17.601 5.212 17.566 1.00 95.12 103 GLN A O 1
ATOM 834 N N . LEU A 1 104 ? -15.613 5.657 16.630 1.00 94.06 104 LEU A N 1
ATOM 835 C CA . LEU A 1 104 ? -15.273 6.751 17.543 1.00 94.06 104 LEU A CA 1
ATOM 836 C C . LEU A 1 104 ? -16.284 7.899 17.456 1.00 94.06 104 LEU A C 1
ATOM 838 O O . LEU A 1 104 ? -16.661 8.475 18.475 1.00 94.06 104 LEU A O 1
ATOM 842 N N . ALA A 1 105 ? -16.758 8.221 16.252 1.00 93.62 105 ALA A N 1
ATOM 843 C CA . ALA A 1 105 ? -17.813 9.208 16.063 1.00 93.62 105 ALA A CA 1
ATOM 844 C C . ALA A 1 105 ? -19.141 8.744 16.682 1.00 93.62 105 ALA A C 1
ATOM 846 O O . ALA A 1 105 ? -19.837 9.553 17.292 1.00 93.62 105 ALA A O 1
ATOM 847 N N . ALA A 1 106 ? -19.499 7.465 16.557 1.00 93.31 106 ALA A N 1
ATOM 848 C CA . ALA A 1 106 ? -20.694 6.917 17.192 1.00 93.31 106 ALA A CA 1
ATOM 849 C C . ALA A 1 106 ? -20.585 6.938 18.725 1.00 93.31 106 ALA A C 1
ATOM 851 O O . ALA A 1 106 ? -21.533 7.340 19.389 1.00 93.31 106 ALA A O 1
ATOM 852 N N . GLU A 1 107 ? -19.427 6.577 19.283 1.00 90.19 107 GLU A N 1
ATOM 853 C CA . GLU A 1 107 ? -19.155 6.620 20.726 1.00 90.19 107 GLU A CA 1
ATOM 854 C C . GLU A 1 107 ? -19.188 8.051 21.276 1.00 90.19 107 GLU A C 1
ATOM 856 O O . GLU A 1 107 ? -19.770 8.292 22.329 1.00 90.19 107 GLU A O 1
ATOM 861 N N . ALA A 1 108 ? -18.621 9.019 20.551 1.00 90.06 108 ALA A N 1
ATOM 862 C CA . ALA A 1 108 ? -18.637 10.426 20.949 1.00 90.06 108 ALA A CA 1
ATOM 863 C C . ALA A 1 108 ? -20.042 11.054 20.905 1.00 90.06 108 ALA A C 1
ATOM 865 O O . ALA A 1 108 ? -20.315 11.988 21.655 1.00 90.06 108 ALA A O 1
ATOM 866 N N . ASN A 1 109 ? -20.915 10.555 20.025 1.00 88.62 109 ASN A N 1
ATOM 867 C CA . ASN A 1 109 ? -22.306 10.998 19.902 1.00 88.62 109 ASN A CA 1
ATOM 868 C C . ASN A 1 109 ? -23.289 10.141 20.713 1.00 88.62 109 ASN A C 1
ATOM 870 O O . ASN A 1 109 ? -24.487 10.418 20.687 1.00 88.62 109 ASN A O 1
ATOM 874 N N . ALA A 1 110 ? -22.821 9.090 21.390 1.00 86.00 110 ALA A N 1
ATOM 875 C CA . ALA A 1 110 ? -23.674 8.285 22.244 1.00 86.00 110 ALA A CA 1
ATOM 876 C C . ALA A 1 110 ? -24.127 9.124 23.442 1.00 86.00 110 ALA A C 1
ATOM 878 O O . ALA A 1 110 ? -23.333 9.865 24.031 1.00 86.00 110 ALA A O 1
ATOM 879 N N . ASP A 1 111 ? -25.402 8.996 23.809 1.00 81.62 111 ASP A N 1
ATOM 880 C CA . ASP A 1 111 ? -25.922 9.660 24.997 1.00 81.62 111 ASP A CA 1
ATOM 881 C C . ASP A 1 111 ? -25.085 9.264 26.213 1.00 81.62 111 ASP A C 1
ATOM 883 O O . ASP A 1 111 ? -24.748 8.091 26.421 1.00 81.62 111 ASP A O 1
ATOM 887 N N . LEU A 1 112 ? -24.746 10.266 27.024 1.00 74.81 112 LEU A N 1
ATOM 888 C CA . LEU A 1 112 ? -24.082 10.013 28.290 1.00 74.81 112 LEU A CA 1
ATOM 889 C C . LEU A 1 112 ? -24.966 9.065 29.108 1.00 74.81 112 LEU A C 1
ATOM 891 O O . LEU A 1 112 ? -26.178 9.292 29.187 1.00 74.81 112 LEU A O 1
ATOM 895 N N . PRO A 1 113 ? -24.388 8.018 29.723 1.00 76.44 113 PRO A N 1
ATOM 896 C CA . PRO A 1 113 ? -25.156 7.161 30.606 1.00 76.44 113 PRO A CA 1
ATOM 897 C C . PRO A 1 113 ? -25.829 8.032 31.665 1.00 76.44 113 PRO A C 1
ATOM 899 O O . PRO A 1 113 ? -25.201 8.941 32.219 1.00 76.44 113 PRO A O 1
ATOM 902 N N . GLU A 1 114 ? -27.112 7.766 31.908 1.00 79.25 114 GLU A N 1
ATOM 903 C CA . GLU A 1 114 ? -27.897 8.507 32.887 1.00 79.25 114 GLU A CA 1
ATOM 904 C C . GLU A 1 114 ? -27.146 8.507 34.223 1.00 79.25 114 GLU A C 1
ATOM 906 O O . GLU A 1 114 ? -26.652 7.467 34.679 1.00 79.25 114 GLU A O 1
ATOM 911 N N . ALA A 1 115 ? -26.967 9.696 34.807 1.00 81.81 115 ALA A N 1
ATOM 912 C CA . ALA A 1 115 ? -26.252 9.817 36.067 1.00 81.81 115 ALA A CA 1
ATOM 913 C C . ALA A 1 115 ? -26.941 8.910 37.102 1.00 81.81 115 ALA A C 1
ATOM 915 O O . ALA A 1 115 ? -28.171 8.947 37.192 1.00 81.81 115 ALA A O 1
ATOM 916 N N . PRO A 1 116 ? -26.184 8.108 37.877 1.00 84.00 116 PRO A N 1
ATOM 917 C CA . PRO A 1 116 ? -26.792 7.213 38.845 1.00 84.00 116 PRO A CA 1
ATOM 918 C C . PRO A 1 116 ? -27.693 8.014 39.780 1.00 84.00 116 PRO A C 1
ATOM 920 O O . PRO A 1 116 ? -27.292 9.065 40.289 1.00 84.00 116 PRO A O 1
ATOM 923 N N . SER A 1 117 ? -28.900 7.510 40.008 1.00 86.56 117 SER A N 1
ATOM 924 C CA . SER A 1 117 ? -29.850 8.133 40.923 1.00 86.56 117 SER A CA 1
ATOM 925 C C . SER A 1 117 ? -29.253 8.254 42.332 1.00 86.56 117 SER A C 1
ATOM 927 O O . SER A 1 117 ? -28.374 7.480 42.729 1.00 86.56 117 SER A O 1
ATOM 929 N N . GLU A 1 118 ? -29.753 9.195 43.139 1.00 88.25 118 GLU A N 1
ATOM 930 C CA . GLU A 1 118 ? -29.283 9.359 44.526 1.00 88.25 118 GLU A CA 1
ATOM 931 C C . GLU A 1 118 ? -29.446 8.053 45.334 1.00 88.25 118 GLU A C 1
ATOM 933 O O . GLU A 1 118 ? -28.601 7.723 46.165 1.00 88.25 118 GLU A O 1
ATOM 938 N N . GLU A 1 119 ? -30.466 7.237 45.034 1.00 84.69 119 GLU A N 1
ATOM 939 C CA . GLU A 1 119 ? -30.645 5.912 45.642 1.00 84.69 119 GLU A CA 1
ATOM 940 C C . GLU A 1 119 ? -29.548 4.909 45.253 1.00 84.69 119 GLU A C 1
ATOM 942 O O . GLU A 1 119 ? -29.100 4.111 46.085 1.00 84.69 119 GLU A O 1
ATOM 947 N N . GLU A 1 120 ? -29.093 4.925 44.003 1.00 85.81 120 GLU A N 1
ATOM 948 C CA . GLU A 1 120 ? -27.998 4.072 43.534 1.00 85.81 120 GLU A CA 1
ATOM 949 C C . GLU A 1 120 ? -26.657 4.518 44.117 1.00 85.81 120 GLU A C 1
ATOM 951 O O . GLU A 1 120 ? -25.865 3.676 44.558 1.00 85.81 120 GLU A O 1
ATOM 956 N N . LEU A 1 121 ? -26.436 5.831 44.219 1.00 87.88 121 LEU A N 1
ATOM 957 C CA . LEU A 1 121 ? -25.288 6.415 44.913 1.00 87.88 121 LEU A CA 1
ATOM 958 C C . LEU A 1 121 ? -25.266 6.010 46.391 1.00 87.88 121 LEU A C 1
ATOM 960 O O . LEU A 1 121 ? -24.228 5.591 46.911 1.00 87.88 121 LEU A O 1
ATOM 964 N N . GLU A 1 122 ? -26.414 6.057 47.063 1.00 89.44 122 GLU A N 1
ATOM 965 C CA . GLU A 1 122 ? -26.582 5.635 48.453 1.00 89.44 122 GLU A CA 1
ATOM 966 C C . GLU A 1 122 ? -26.262 4.136 48.631 1.00 89.44 122 GLU A C 1
ATOM 968 O O . GLU A 1 122 ?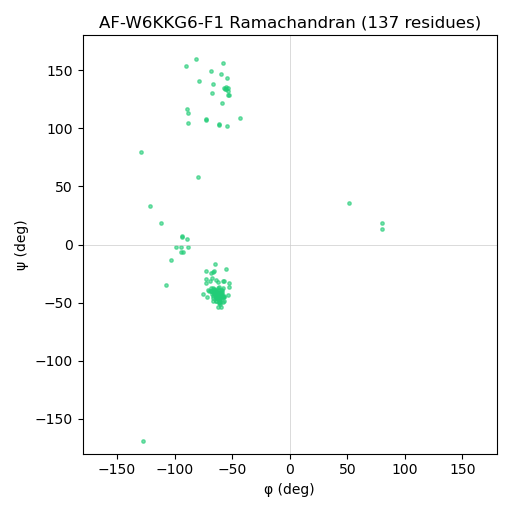 -25.543 3.739 49.560 1.00 89.44 122 GLU A O 1
ATOM 973 N N . ARG A 1 123 ? -26.730 3.277 47.710 1.00 89.19 123 ARG A N 1
ATOM 974 C CA . ARG A 1 123 ? -26.409 1.836 47.697 1.00 89.19 123 ARG A CA 1
ATOM 975 C C . ARG A 1 123 ? -24.916 1.588 47.483 1.00 89.19 123 ARG A C 1
ATOM 977 O O . ARG A 1 123 ? -24.327 0.775 48.204 1.00 89.19 123 ARG A O 1
ATOM 984 N N . LEU A 1 124 ? -24.286 2.304 46.552 1.00 86.12 124 LEU A N 1
ATOM 985 C CA . LEU A 1 124 ? -22.851 2.212 46.272 1.00 86.12 124 LEU A CA 1
ATOM 986 C C . LEU A 1 124 ? -22.009 2.645 47.478 1.00 86.12 124 LEU A C 1
ATOM 988 O O . LEU A 1 124 ? -21.102 1.907 47.876 1.00 86.12 124 LEU A O 1
ATOM 992 N N . ARG A 1 125 ? -22.346 3.771 48.124 1.00 89.50 125 ARG A N 1
ATOM 993 C CA . ARG A 1 125 ? -21.692 4.255 49.357 1.00 89.50 125 ARG A CA 1
ATOM 994 C C . ARG A 1 125 ? -21.758 3.204 50.468 1.00 89.50 125 ARG A C 1
ATOM 996 O O . ARG A 1 125 ? -20.731 2.848 51.056 1.00 89.50 125 ARG A O 1
ATOM 1003 N N . LYS A 1 126 ? -22.944 2.629 50.706 1.00 87.56 126 LYS A N 1
ATOM 1004 C CA . LYS A 1 126 ? -23.150 1.555 51.697 1.00 87.56 126 LYS A CA 1
ATOM 1005 C C . LYS A 1 126 ? -22.335 0.306 51.364 1.00 87.56 126 LYS A C 1
ATOM 1007 O O . LYS A 1 126 ? -21.711 -0.283 52.252 1.00 87.56 126 LYS A O 1
ATOM 1012 N N . MET A 1 127 ? -22.282 -0.087 50.093 1.00 85.88 127 MET A N 1
ATOM 1013 C CA . MET A 1 127 ? -21.513 -1.246 49.643 1.00 85.88 127 MET A CA 1
ATOM 1014 C C . MET A 1 127 ? -19.998 -1.036 49.808 1.00 85.88 127 MET A C 1
ATOM 1016 O O . MET A 1 127 ? -19.298 -1.942 50.277 1.00 85.88 127 MET A O 1
ATOM 1020 N N . TYR A 1 128 ? -19.494 0.163 49.505 1.00 83.69 128 TYR A N 1
ATOM 1021 C CA . TYR A 1 128 ? -18.090 0.538 49.691 1.00 83.69 128 TYR A CA 1
ATOM 1022 C C . TYR A 1 128 ? -17.692 0.531 51.171 1.00 83.69 128 TYR A C 1
ATOM 1024 O O . TYR A 1 128 ? -16.672 -0.057 51.542 1.00 83.69 128 TYR A O 1
ATOM 1032 N N . HIS A 1 129 ? -18.529 1.096 52.046 1.00 78.75 129 HIS A N 1
ATOM 1033 C CA . HIS A 1 129 ? -18.318 1.048 53.494 1.00 78.75 129 HIS A CA 1
ATOM 1034 C C . HIS A 1 129 ? -18.347 -0.380 54.051 1.00 78.75 129 HIS A C 1
ATOM 1036 O O . HIS A 1 129 ? -17.530 -0.717 54.911 1.00 78.75 129 HIS A O 1
ATOM 1042 N N . ARG A 1 130 ? -19.215 -1.254 53.525 1.00 77.62 130 ARG A N 1
ATOM 1043 C CA . ARG A 1 130 ? -19.276 -2.668 53.930 1.00 77.62 130 ARG A CA 1
ATOM 1044 C C . ARG A 1 130 ? -18.034 -3.452 53.497 1.00 77.62 130 ARG A C 1
ATOM 1046 O O . ARG A 1 130 ? -17.523 -4.252 54.278 1.00 77.62 130 ARG A O 1
ATOM 1053 N N . LYS A 1 131 ? -17.518 -3.210 52.286 1.00 71.56 131 LYS A N 1
ATOM 1054 C CA . LYS A 1 131 ? -16.252 -3.799 51.806 1.00 71.56 131 LYS A CA 1
ATOM 1055 C C . LYS A 1 131 ? -15.047 -3.299 52.603 1.00 71.56 131 LYS A C 1
ATOM 1057 O O . LYS A 1 131 ? -14.178 -4.101 52.935 1.00 71.56 131 LYS A O 1
ATOM 1062 N N . LYS A 1 132 ? -15.014 -2.007 52.946 1.00 69.69 132 LYS A N 1
ATOM 1063 C CA . LYS A 1 132 ? -13.943 -1.421 53.762 1.00 69.69 132 LYS A CA 1
ATOM 1064 C C . LYS A 1 132 ? -13.936 -2.033 55.164 1.00 69.69 132 LYS A C 1
ATOM 1066 O O . LYS A 1 132 ? -12.901 -2.534 55.574 1.00 69.69 132 LYS A O 1
ATOM 1071 N N . LYS A 1 133 ? -15.088 -2.118 55.845 1.00 64.94 133 LYS A N 1
ATOM 1072 C CA . LYS A 1 133 ? -15.187 -2.780 57.161 1.00 64.94 133 LYS A CA 1
ATOM 1073 C C . LYS A 1 133 ? -14.721 -4.239 57.132 1.00 64.94 133 LYS A C 1
ATOM 1075 O O . LYS A 1 133 ? -13.935 -4.611 57.986 1.00 64.94 133 LYS A O 1
ATOM 1080 N N . LYS A 1 134 ? -15.111 -5.028 56.121 1.00 59.97 134 LYS A N 1
ATOM 1081 C CA . LYS A 1 134 ? -14.655 -6.425 55.988 1.00 59.97 134 LYS A CA 1
ATOM 1082 C C . LYS A 1 134 ? -13.138 -6.569 55.799 1.00 59.97 134 LYS A C 1
ATOM 1084 O O . LYS A 1 134 ? -12.576 -7.548 56.262 1.00 59.97 134 LYS A O 1
ATOM 1089 N N . ARG A 1 135 ? -12.468 -5.609 55.150 1.00 58.03 135 ARG A N 1
ATOM 1090 C CA . ARG A 1 135 ? -11.000 -5.623 54.994 1.00 58.03 135 ARG A CA 1
ATOM 1091 C C . ARG A 1 135 ? -10.234 -5.305 56.283 1.00 58.03 135 ARG A C 1
ATOM 1093 O O . ARG A 1 135 ? -9.086 -5.699 56.371 1.00 58.03 135 ARG A O 1
ATOM 1100 N N . TYR A 1 136 ? -10.849 -4.625 57.253 1.00 55.09 136 TYR A N 1
ATOM 1101 C CA . TYR A 1 136 ? -10.214 -4.266 58.533 1.00 55.09 136 TYR A CA 1
ATOM 1102 C C . TYR A 1 136 ? -10.569 -5.212 59.693 1.00 55.09 136 TYR A C 1
ATOM 1104 O O . TYR A 1 136 ? -10.091 -5.014 60.800 1.00 55.09 136 TYR A O 1
ATOM 1112 N N . THR A 1 137 ? -11.422 -6.213 59.467 1.00 53.41 137 THR A N 1
ATOM 1113 C CA . THR A 1 137 ? -11.853 -7.187 60.489 1.00 53.41 137 THR A CA 1
ATOM 1114 C C . THR A 1 137 ? -11.332 -8.601 60.215 1.00 53.41 137 THR A C 1
ATOM 1116 O O . THR A 1 137 ? -11.928 -9.560 60.693 1.00 53.41 137 THR A O 1
ATOM 1119 N N . THR A 1 138 ? -10.297 -8.744 59.379 1.00 51.41 138 THR A N 1
ATOM 1120 C CA . THR A 1 138 ? -9.685 -10.044 59.032 1.00 51.41 138 THR A CA 1
ATOM 1121 C C . THR A 1 138 ? -8.193 -10.089 59.393 1.00 51.41 138 THR A C 1
ATOM 1123 O O . THR A 1 138 ? -7.426 -10.731 58.685 1.00 51.41 138 THR A O 1
ATOM 1126 N N . ASP A 1 139 ? -7.815 -9.402 60.475 1.00 40.19 139 ASP A N 1
ATOM 1127 C CA . ASP A 1 139 ? -6.568 -9.596 61.232 1.00 40.19 139 ASP A CA 1
ATOM 1128 C C . ASP A 1 139 ? -6.937 -9.957 62.678 1.00 40.19 139 ASP A C 1
ATOM 1130 O O . ASP A 1 139 ? -7.899 -9.335 63.198 1.00 40.19 139 ASP A O 1
#

Sequence (139 aa):
MTLGKRKNLDDAPVYSMPHEQQVQLLSDALLREFMHRRGFLDTLKTFDEENPRDVDTISSRALMSDLMALDAKSQQRLKSQGIETIMEMLCALRVEHRQEVEQLAAEANADLPEAPSEEELERLRKMYHRKKKKRYTTD

Mean predicted aligned error: 10.44 Å

Radius of gyration: 27.29 Å; Cα contacts (8 Å, |Δi|>4): 59; chains: 1; bounding box: 52×30×84 Å